Protein AF-A0A2P2GIZ9-F1 (afdb_monomer_lite)

Secondary structure (DSSP, 8-state):
-------PPP-SPPPPPPPPPPPSS--HHHHHHHHHHHHHHHHHHHHHHTT--SGGG--HHHHHHHHHHTT-----HHHHHHHHHHH----

Foldseek 3Di:
DDDDPPPDPPPDPDDDDDDDDDDPDDDPVVVVVVVLLVLLVVLLVQCVVVVNLALVSLDLVNSQVSCVVVVHDRHDPVSSVSNSVVSDDDD

Sequence (91 aa):
MALAVIRTPSLEPWKPLQKQPLPAGHPREWYVTHNRRLKAMRLAIALLDAGVYIPSRATNAKIRTTAVQLGIHPPSDTTCHMVRALIRYGR

Structure (mmCIF, N/CA/C/O backbone):
data_AF-A0A2P2GIZ9-F1
#
_entry.id   AF-A0A2P2GIZ9-F1
#
loop_
_atom_site.group_PDB
_atom_site.id
_atom_site.type_symbol
_atom_site.label_atom_id
_atom_site.label_alt_id
_atom_site.label_comp_id
_atom_site.label_asym_id
_atom_site.label_entity_id
_atom_site.label_seq_id
_atom_site.pdbx_PDB_ins_code
_atom_site.Cartn_x
_atom_site.Cartn_y
_atom_site.Cartn_z
_atom_site.occupancy
_atom_site.B_iso_or_equiv
_atom_site.auth_seq_id
_atom_site.auth_comp_id
_atom_site.auth_asym_id
_atom_site.auth_atom_id
_atom_site.pdbx_PDB_model_num
ATOM 1 N N . MET A 1 1 ? 11.227 -7.530 43.737 1.00 47.97 1 MET A N 1
ATOM 2 C CA . MET A 1 1 ? 10.194 -6.872 42.909 1.00 47.97 1 MET A CA 1
ATOM 3 C C . MET A 1 1 ? 10.815 -6.537 41.564 1.00 47.97 1 MET A C 1
ATOM 5 O O . MET A 1 1 ? 11.820 -5.843 41.549 1.00 47.97 1 MET A O 1
ATOM 9 N N . ALA A 1 2 ? 10.305 -7.097 40.466 1.00 49.19 2 ALA A N 1
ATOM 10 C CA . ALA A 1 2 ? 10.828 -6.837 39.125 1.00 49.19 2 ALA A CA 1
ATOM 11 C C . ALA A 1 2 ? 10.110 -5.616 38.534 1.00 49.19 2 ALA A C 1
ATOM 13 O O . ALA A 1 2 ? 8.894 -5.643 38.357 1.00 49.19 2 ALA A O 1
ATOM 14 N N . LEU A 1 3 ? 10.850 -4.540 38.269 1.00 54.53 3 LEU A N 1
ATOM 15 C CA . LEU A 1 3 ? 10.322 -3.368 37.577 1.00 54.53 3 LEU A CA 1
ATOM 16 C C . LEU A 1 3 ? 10.270 -3.683 36.081 1.00 54.53 3 LEU A C 1
ATOM 18 O O . LEU A 1 3 ? 11.306 -3.841 35.436 1.00 54.53 3 LEU A O 1
ATOM 22 N N . ALA A 1 4 ? 9.062 -3.797 35.535 1.00 62.00 4 ALA A N 1
ATOM 23 C CA . ALA A 1 4 ? 8.866 -3.841 34.096 1.00 62.00 4 ALA A CA 1
ATOM 24 C C . ALA A 1 4 ? 9.300 -2.489 33.515 1.00 62.00 4 ALA A C 1
ATOM 26 O O . ALA A 1 4 ? 8.634 -1.473 33.710 1.00 62.00 4 ALA A O 1
ATOM 27 N N . VAL A 1 5 ? 10.441 -2.465 32.826 1.00 63.59 5 VAL A N 1
ATOM 28 C CA . VAL A 1 5 ? 10.874 -1.292 32.067 1.00 63.59 5 VAL A CA 1
ATOM 29 C C . VAL A 1 5 ? 9.914 -1.143 30.892 1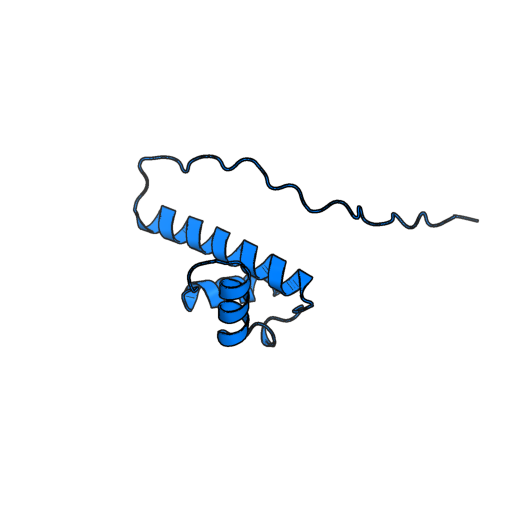.00 63.59 5 VAL A C 1
ATOM 31 O O . VAL A 1 5 ? 10.007 -1.864 29.898 1.00 63.59 5 VAL A O 1
ATOM 34 N N . ILE A 1 6 ? 8.964 -0.218 31.017 1.00 68.06 6 ILE A N 1
ATOM 35 C CA . ILE A 1 6 ? 8.155 0.233 29.890 1.00 68.06 6 ILE A CA 1
ATOM 36 C C . ILE A 1 6 ? 9.125 0.944 28.954 1.00 68.06 6 ILE A C 1
ATOM 38 O O . ILE A 1 6 ? 9.550 2.069 29.208 1.00 68.06 6 ILE A O 1
ATOM 42 N N . ARG A 1 7 ? 9.534 0.255 27.889 1.00 66.69 7 ARG A N 1
ATOM 43 C CA . ARG A 1 7 ? 10.321 0.859 26.822 1.00 66.69 7 ARG A CA 1
ATOM 44 C C . ARG A 1 7 ? 9.396 1.844 26.118 1.00 66.69 7 ARG A C 1
ATOM 46 O O . ARG A 1 7 ? 8.545 1.432 25.333 1.00 66.69 7 ARG A O 1
ATOM 53 N N . THR A 1 8 ? 9.510 3.126 26.449 1.00 67.62 8 THR A N 1
ATOM 54 C CA . THR A 1 8 ? 8.821 4.183 25.713 1.00 67.62 8 THR A CA 1
ATOM 55 C C . THR A 1 8 ? 9.205 4.036 24.241 1.00 67.62 8 THR A C 1
ATOM 57 O O . THR A 1 8 ? 10.401 3.975 23.933 1.00 67.62 8 THR A O 1
ATOM 60 N N . PRO A 1 9 ? 8.231 3.886 23.326 1.00 70.38 9 PRO A N 1
ATOM 61 C CA . PRO A 1 9 ? 8.547 3.818 21.912 1.00 70.38 9 PRO A CA 1
ATOM 62 C C . PRO A 1 9 ? 9.263 5.109 21.520 1.00 70.38 9 PRO A C 1
ATOM 64 O O . PRO A 1 9 ? 8.915 6.193 21.989 1.00 70.38 9 PRO A O 1
ATOM 67 N N . SER A 1 10 ? 10.292 4.971 20.686 1.00 69.12 10 SER A N 1
ATOM 68 C CA . SER A 1 10 ? 10.980 6.114 20.096 1.00 69.12 10 SER A CA 1
ATOM 69 C C . SER A 1 10 ? 9.942 7.012 19.426 1.00 69.12 10 SER A C 1
ATOM 71 O O . SER A 1 10 ? 9.245 6.559 18.522 1.00 69.12 10 SER A O 1
ATOM 73 N N . LEU A 1 11 ? 9.832 8.262 19.879 1.00 70.75 11 LEU A N 1
ATOM 74 C CA . LEU A 1 11 ? 8.964 9.267 19.255 1.00 70.75 11 LEU A CA 1
ATOM 75 C C . LEU A 1 11 ? 9.560 9.799 17.944 1.00 70.75 11 LEU A C 1
ATOM 77 O O . LEU A 1 11 ? 8.878 10.500 17.201 1.00 70.75 11 LEU A O 1
ATOM 81 N N . GLU A 1 12 ? 10.824 9.463 17.663 1.00 74.44 12 GLU A N 1
ATOM 82 C CA . GLU A 1 12 ? 11.484 9.827 16.414 1.00 74.44 12 GLU A CA 1
ATOM 83 C C . GLU A 1 12 ? 10.736 9.229 15.215 1.00 74.44 12 GLU A C 1
ATOM 85 O O . GLU A 1 12 ? 10.510 8.011 15.179 1.00 74.44 12 GLU A O 1
ATOM 90 N N . PRO A 1 13 ? 10.382 10.052 14.211 1.00 71.94 13 PRO A N 1
ATOM 91 C CA . PRO A 1 13 ? 9.797 9.570 12.973 1.00 71.94 13 PRO A CA 1
ATOM 92 C C . PRO A 1 13 ? 10.667 8.491 12.326 1.00 71.94 13 PRO A C 1
ATOM 94 O O . PRO A 1 13 ? 11.898 8.572 12.313 1.00 71.94 13 PRO A O 1
ATOM 97 N N . TRP A 1 14 ? 10.026 7.487 11.728 1.00 75.06 14 TRP A N 1
ATOM 98 C CA . TRP A 1 14 ? 10.734 6.448 10.987 1.00 75.06 14 TRP A CA 1
ATOM 99 C C . TRP A 1 14 ? 11.605 7.058 9.879 1.00 75.06 14 TRP A C 1
ATOM 101 O O . TRP A 1 14 ? 11.102 7.681 8.939 1.00 75.06 14 TRP A O 1
ATOM 111 N N . LYS A 1 15 ? 12.923 6.842 9.958 1.00 82.50 15 LYS A N 1
ATOM 112 C CA . LYS A 1 15 ? 13.868 7.319 8.946 1.00 82.50 15 LYS A CA 1
ATOM 113 C C . LYS A 1 15 ? 13.830 6.403 7.714 1.00 82.50 15 LYS A C 1
ATOM 115 O O . LYS A 1 15 ? 14.147 5.217 7.832 1.00 82.50 15 LYS A O 1
AT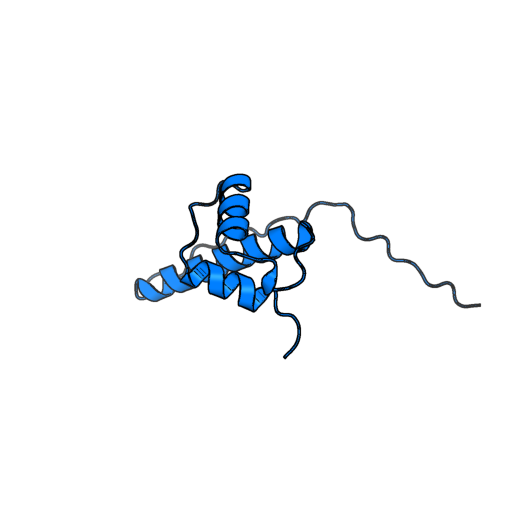OM 120 N N . PRO A 1 16 ? 13.496 6.913 6.514 1.00 80.69 16 PRO A N 1
ATOM 121 C CA . PRO A 1 16 ? 13.476 6.090 5.313 1.00 80.69 16 PRO A CA 1
ATOM 122 C C . PRO A 1 16 ? 14.891 5.648 4.914 1.00 80.69 16 PRO A C 1
ATOM 124 O O . PRO A 1 16 ? 15.852 6.415 4.997 1.00 80.69 16 PRO A O 1
ATOM 127 N N . LEU A 1 17 ? 15.006 4.405 4.437 1.00 85.81 17 LEU A N 1
ATOM 128 C CA . LEU A 1 17 ? 16.231 3.902 3.819 1.00 85.81 17 LEU A CA 1
ATOM 129 C C . LEU A 1 17 ? 16.517 4.637 2.505 1.00 85.81 17 LEU A C 1
ATOM 131 O O . LEU A 1 17 ? 15.597 5.031 1.782 1.00 85.81 17 LEU A O 1
ATOM 135 N N . GLN A 1 18 ? 17.802 4.751 2.167 1.00 89.12 18 GLN A N 1
ATOM 136 C CA . GLN A 1 18 ? 18.223 5.230 0.853 1.00 89.12 18 GLN A CA 1
ATOM 137 C C . GLN A 1 18 ? 17.722 4.268 -0.228 1.00 89.12 18 GLN A C 1
ATOM 139 O O . GLN A 1 18 ? 17.943 3.057 -0.161 1.00 89.12 18 GLN A O 1
ATOM 144 N N . LYS A 1 19 ? 17.007 4.804 -1.221 1.00 87.81 19 LYS A N 1
ATOM 145 C CA . LYS A 1 19 ? 16.408 3.996 -2.284 1.00 87.81 19 LYS A CA 1
ATOM 146 C C . LYS A 1 19 ? 17.495 3.543 -3.256 1.00 87.81 19 LYS A C 1
ATOM 148 O O . LYS A 1 19 ? 18.072 4.365 -3.960 1.00 87.81 19 LYS A O 1
ATOM 153 N N . GLN A 1 20 ? 17.713 2.235 -3.344 1.00 91.75 20 GLN A N 1
ATOM 154 C CA . GLN A 1 20 ? 18.566 1.658 -4.379 1.00 91.75 20 GLN A CA 1
ATOM 155 C C . GLN A 1 20 ? 17.825 1.567 -5.725 1.00 91.75 20 GLN A C 1
ATOM 157 O O . GLN A 1 20 ? 16.603 1.355 -5.744 1.00 91.75 20 GLN A O 1
ATOM 162 N N . PRO A 1 21 ? 18.535 1.741 -6.856 1.00 92.19 21 PRO A N 1
ATOM 163 C CA . PRO A 1 21 ? 17.958 1.511 -8.173 1.00 92.19 21 PRO A CA 1
ATOM 164 C C . PRO A 1 21 ? 17.580 0.034 -8.341 1.00 92.19 21 PRO A C 1
ATOM 166 O O . PRO A 1 21 ? 18.217 -0.857 -7.783 1.00 92.19 21 PRO A O 1
ATOM 169 N N . LEU A 1 22 ? 16.522 -0.225 -9.114 1.00 93.75 22 LEU A N 1
ATOM 170 C CA . LEU A 1 22 ? 16.138 -1.595 -9.453 1.00 93.75 22 LEU A CA 1
ATOM 171 C C . LEU A 1 22 ? 17.138 -2.180 -10.465 1.00 93.75 22 LEU A C 1
ATOM 173 O O . LEU A 1 22 ? 17.613 -1.432 -11.323 1.00 93.75 22 LEU A O 1
ATOM 177 N N . PRO A 1 23 ? 17.441 -3.491 -10.397 1.00 95.75 23 PRO A N 1
ATOM 178 C CA . PRO A 1 23 ? 18.363 -4.133 -11.332 1.00 95.75 23 PRO A CA 1
ATOM 179 C C . PRO A 1 23 ? 17.846 -4.024 -12.767 1.00 95.75 23 PRO A C 1
ATOM 181 O O . PRO A 1 23 ? 16.639 -4.102 -12.989 1.00 95.75 23 PRO A O 1
ATOM 184 N N . ALA A 1 24 ? 18.739 -3.848 -13.740 1.00 95.44 24 ALA A N 1
ATOM 185 C CA . ALA A 1 24 ? 18.394 -3.841 -15.163 1.00 95.44 24 ALA A CA 1
ATOM 186 C C . ALA A 1 24 ? 18.203 -5.271 -15.714 1.00 95.44 24 ALA A C 1
ATOM 188 O O . ALA A 1 24 ? 18.646 -6.238 -15.101 1.00 95.44 24 ALA A O 1
ATOM 189 N N . GLY A 1 25 ? 17.562 -5.401 -16.882 1.00 96.50 25 GLY A N 1
ATOM 190 C CA . GLY A 1 25 ? 17.475 -6.669 -17.625 1.00 96.50 25 GLY A CA 1
ATOM 191 C C . GLY A 1 25 ? 16.283 -7.572 -17.289 1.00 96.50 25 GLY A C 1
ATOM 192 O O . GLY A 1 25 ? 16.190 -8.670 -17.831 1.00 96.50 25 GLY A O 1
ATOM 193 N N . HIS A 1 26 ? 15.351 -7.132 -16.440 1.00 96.81 26 HIS A N 1
ATOM 194 C CA . HIS A 1 26 ? 14.132 -7.896 -16.164 1.00 96.81 26 HIS A CA 1
ATOM 195 C C . HIS A 1 26 ? 12.979 -7.542 -17.122 1.00 96.81 26 HIS A C 1
ATOM 197 O O . HIS A 1 26 ? 12.941 -6.442 -17.679 1.00 96.81 26 HIS A O 1
ATOM 203 N N . PRO A 1 27 ? 11.983 -8.431 -17.279 1.00 97.88 27 PRO A N 1
ATOM 204 C CA . PRO A 1 27 ? 10.737 -8.103 -17.964 1.00 97.88 27 PRO A CA 1
ATOM 205 C C . PRO A 1 27 ? 9.980 -6.949 -17.293 1.00 97.88 27 PRO A C 1
ATOM 207 O O . PRO A 1 27 ? 10.049 -6.746 -16.075 1.00 97.88 27 PRO A O 1
ATOM 210 N N . ARG A 1 28 ? 9.181 -6.213 -18.075 1.00 96.62 28 ARG A N 1
ATOM 211 C CA . ARG A 1 28 ? 8.381 -5.078 -17.580 1.00 96.62 28 ARG A CA 1
ATOM 212 C C . ARG A 1 28 ? 7.479 -5.475 -16.408 1.00 96.62 28 ARG A C 1
ATOM 214 O O . ARG A 1 28 ? 7.361 -4.703 -15.451 1.00 96.62 28 ARG A O 1
ATOM 221 N N . GLU A 1 29 ? 6.844 -6.649 -16.452 1.00 96.88 29 GLU A N 1
ATOM 222 C CA . GLU A 1 29 ? 5.923 -7.082 -15.396 1.00 96.88 29 GLU A CA 1
ATOM 223 C C . GLU A 1 29 ? 6.601 -7.253 -14.035 1.00 96.88 29 GLU A C 1
ATOM 225 O O . GLU A 1 29 ? 5.960 -7.024 -13.002 1.00 96.88 29 GLU A O 1
ATOM 230 N N . TRP A 1 30 ? 7.898 -7.573 -14.015 1.00 97.81 30 TRP A N 1
ATOM 231 C CA . TRP A 1 30 ? 8.669 -7.698 -12.783 1.00 97.81 30 TRP A CA 1
ATOM 232 C C . TRP A 1 30 ? 8.740 -6.349 -12.060 1.00 97.81 30 TRP A C 1
ATOM 234 O O . TRP A 1 30 ? 8.360 -6.242 -10.890 1.00 97.81 30 TRP A O 1
ATOM 244 N N . TYR A 1 31 ? 9.104 -5.284 -12.783 1.00 96.88 31 TYR A N 1
ATOM 245 C CA . TYR A 1 31 ? 9.165 -3.927 -12.233 1.00 96.88 31 TYR A CA 1
ATOM 246 C C . TYR A 1 31 ? 7.790 -3.417 -11.809 1.00 96.88 31 TYR A C 1
ATOM 248 O O . TYR A 1 31 ? 7.658 -2.774 -10.765 1.00 96.88 31 TYR A O 1
ATOM 256 N N . VAL A 1 32 ? 6.750 -3.694 -12.601 1.00 96.31 32 VAL A N 1
ATOM 257 C CA . VAL A 1 32 ? 5.374 -3.302 -12.266 1.00 96.31 32 VAL A CA 1
ATOM 258 C C . VAL A 1 32 ? 4.929 -3.988 -10.977 1.00 96.31 32 VAL A C 1
ATOM 260 O O . VAL A 1 32 ? 4.406 -3.327 -10.079 1.00 96.31 32 VAL A O 1
ATOM 263 N N . THR A 1 33 ? 5.174 -5.291 -10.848 1.00 96.31 33 THR A N 1
ATOM 264 C CA . THR A 1 33 ? 4.821 -6.073 -9.657 1.00 96.31 33 THR A CA 1
ATOM 265 C C . THR A 1 33 ? 5.590 -5.591 -8.433 1.00 96.31 33 THR A C 1
ATOM 267 O O . THR A 1 33 ? 4.985 -5.358 -7.384 1.00 96.31 33 THR A O 1
ATOM 270 N N . HIS A 1 34 ? 6.898 -5.360 -8.567 1.00 96.00 34 HIS A N 1
ATOM 271 C CA . HIS A 1 34 ? 7.732 -4.832 -7.491 1.00 96.00 34 HIS A CA 1
ATOM 272 C C . HIS A 1 34 ? 7.231 -3.460 -7.010 1.00 96.00 34 HIS A C 1
ATOM 274 O O . HIS A 1 34 ? 6.976 -3.260 -5.822 1.00 96.00 34 HIS A O 1
ATOM 280 N N . ASN A 1 35 ? 6.992 -2.524 -7.932 1.00 95.62 35 ASN A N 1
ATOM 281 C CA . 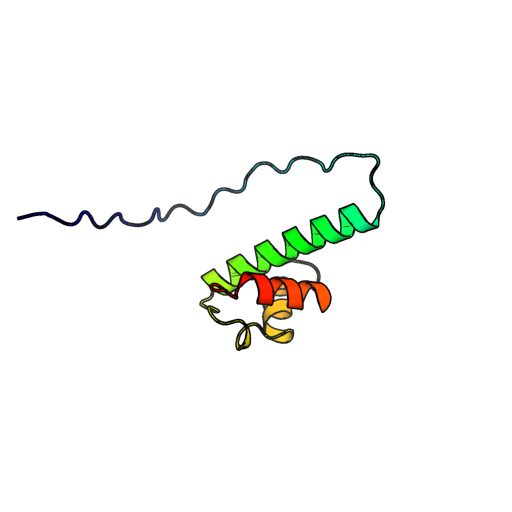ASN A 1 35 ? 6.504 -1.190 -7.585 1.00 95.62 35 ASN A CA 1
ATOM 282 C C . ASN A 1 35 ? 5.078 -1.209 -7.009 1.00 95.62 35 ASN A C 1
ATOM 284 O O . ASN A 1 35 ? 4.776 -0.422 -6.109 1.00 95.62 35 ASN A O 1
ATOM 288 N N . ARG A 1 36 ? 4.205 -2.122 -7.463 1.00 97.69 36 ARG A N 1
ATOM 289 C CA . ARG A 1 36 ? 2.878 -2.344 -6.860 1.00 97.69 36 ARG A CA 1
ATOM 290 C C . ARG A 1 36 ? 2.992 -2.835 -5.418 1.00 97.69 36 ARG A C 1
ATOM 292 O O . ARG A 1 36 ? 2.266 -2.321 -4.572 1.00 97.69 36 ARG A O 1
ATOM 299 N N . ARG A 1 37 ? 3.920 -3.755 -5.124 1.00 96.88 37 ARG A N 1
ATOM 300 C CA . ARG A 1 37 ? 4.194 -4.223 -3.754 1.00 96.88 37 ARG A CA 1
ATOM 301 C C . ARG A 1 37 ? 4.684 -3.083 -2.866 1.00 96.88 37 ARG A C 1
ATOM 303 O O . ARG A 1 37 ? 4.108 -2.867 -1.807 1.00 96.88 37 ARG A O 1
ATOM 310 N N . LEU A 1 38 ? 5.665 -2.298 -3.318 1.00 95.81 38 LEU A N 1
ATOM 311 C CA . LEU A 1 38 ? 6.142 -1.131 -2.564 1.00 95.81 38 LEU A CA 1
ATOM 312 C C . LEU A 1 38 ? 5.027 -0.105 -2.317 1.00 95.81 38 LEU A C 1
ATOM 314 O O . LEU A 1 38 ? 4.920 0.447 -1.225 1.00 95.81 38 LEU A O 1
ATOM 318 N N . LYS A 1 39 ? 4.181 0.159 -3.322 1.00 97.06 39 LYS A N 1
ATOM 319 C CA . LYS A 1 39 ? 3.010 1.034 -3.170 1.00 97.06 39 LYS A CA 1
ATOM 320 C C . LYS A 1 39 ? 2.031 0.473 -2.132 1.00 97.06 39 LYS A C 1
ATOM 322 O O . LYS A 1 39 ? 1.570 1.225 -1.280 1.00 97.06 39 LYS A O 1
ATOM 327 N N . ALA A 1 40 ? 1.744 -0.828 -2.179 1.00 97.88 40 ALA A N 1
ATOM 328 C CA . ALA A 1 40 ? 0.848 -1.482 -1.231 1.00 97.88 40 ALA A CA 1
ATOM 329 C C . ALA A 1 40 ? 1.383 -1.429 0.208 1.00 97.88 40 ALA A C 1
ATOM 331 O O . ALA A 1 40 ? 0.623 -1.105 1.111 1.00 97.88 40 ALA A O 1
ATOM 332 N N . MET A 1 41 ? 2.681 -1.667 0.423 1.00 96.50 41 MET A N 1
ATOM 333 C CA . MET A 1 41 ? 3.296 -1.579 1.754 1.00 96.50 41 MET A CA 1
ATOM 334 C C . MET A 1 41 ? 3.188 -0.175 2.347 1.00 96.50 41 MET A C 1
ATOM 336 O O . MET A 1 41 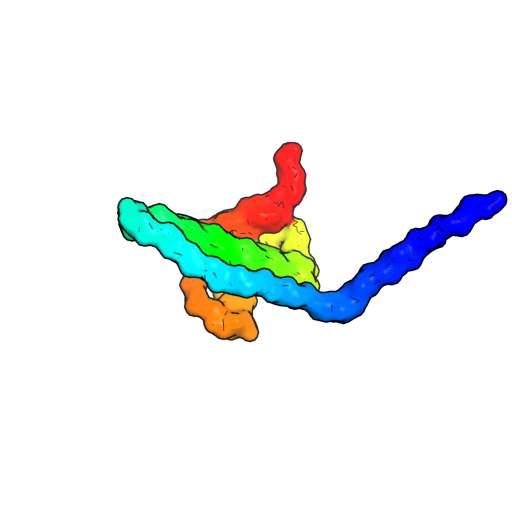? 2.766 -0.035 3.488 1.00 96.50 41 MET A O 1
ATOM 340 N N . ARG A 1 42 ? 3.495 0.869 1.563 1.00 95.62 42 ARG A N 1
ATOM 341 C CA . ARG A 1 42 ? 3.374 2.265 2.023 1.00 95.62 42 ARG A CA 1
ATOM 342 C C . ARG A 1 42 ? 1.952 2.599 2.469 1.00 95.62 42 ARG A C 1
ATOM 344 O O . ARG A 1 42 ? 1.765 3.202 3.516 1.00 95.62 42 ARG A O 1
ATOM 351 N N . LEU A 1 43 ? 0.958 2.180 1.685 1.00 97.56 43 LEU A N 1
ATOM 352 C CA . LEU A 1 43 ? -0.448 2.397 2.024 1.00 97.56 43 LEU A CA 1
ATOM 353 C C . LEU A 1 43 ? -0.889 1.557 3.225 1.00 97.56 43 LEU A C 1
ATOM 355 O O . LEU A 1 43 ? -1.659 2.047 4.040 1.00 97.56 43 LEU A O 1
ATOM 359 N N . ALA A 1 44 ? -0.412 0.317 3.350 1.00 96.94 44 ALA A N 1
ATOM 360 C CA . ALA A 1 44 ? -0.722 -0.537 4.492 1.00 96.94 44 ALA A CA 1
ATOM 361 C C . ALA A 1 44 ? -0.177 0.052 5.800 1.00 96.94 44 ALA A C 1
ATOM 363 O O . ALA A 1 44 ? -0.935 0.150 6.757 1.00 96.94 44 ALA A O 1
ATOM 364 N N . ILE A 1 45 ? 1.081 0.509 5.814 1.00 94.31 45 ILE A N 1
ATOM 365 C CA . ILE A 1 45 ? 1.686 1.189 6.971 1.00 94.31 45 ILE A CA 1
ATOM 366 C C . ILE A 1 45 ? 0.850 2.413 7.352 1.00 94.31 45 ILE A C 1
ATOM 368 O O . ILE A 1 45 ? 0.352 2.482 8.467 1.00 94.31 45 ILE A O 1
ATOM 372 N N . ALA A 1 46 ? 0.578 3.309 6.398 1.00 95.56 46 ALA A N 1
ATOM 373 C CA . ALA A 1 46 ? -0.201 4.517 6.671 1.00 95.56 46 ALA A CA 1
ATOM 374 C C . ALA A 1 46 ? -1.620 4.228 7.190 1.00 95.56 46 ALA A C 1
ATOM 376 O O . ALA A 1 46 ? -2.148 4.960 8.022 1.00 95.56 46 ALA A O 1
ATOM 377 N N . LEU A 1 47 ? -2.261 3.165 6.699 1.00 96.62 47 LEU A N 1
ATOM 378 C CA . LEU A 1 47 ? -3.576 2.745 7.180 1.00 96.62 47 LEU A CA 1
ATOM 379 C C . LEU A 1 47 ? -3.511 2.179 8.600 1.00 96.62 47 LEU A C 1
ATOM 381 O O . LEU A 1 47 ? -4.395 2.482 9.397 1.00 96.62 47 LEU A O 1
ATOM 385 N N . LEU A 1 48 ? -2.484 1.390 8.919 1.00 94.81 48 LEU A N 1
ATOM 386 C CA . LEU A 1 48 ? -2.259 0.866 10.266 1.00 94.81 48 LEU A CA 1
ATOM 387 C C . LEU A 1 48 ? -1.965 2.000 11.257 1.00 94.81 48 LEU A C 1
ATOM 389 O O . LEU A 1 48 ? -2.588 2.037 12.318 1.00 94.81 48 LEU A O 1
ATOM 393 N N . ASP A 1 49 ? -1.123 2.963 10.875 1.00 93.06 49 ASP A N 1
ATOM 394 C CA . ASP A 1 49 ? -0.831 4.168 11.664 1.00 93.06 49 ASP A CA 1
ATOM 395 C C . ASP A 1 49 ? -2.096 5.017 11.888 1.00 93.06 49 ASP A C 1
ATOM 397 O O . ASP A 1 49 ? -2.290 5.599 12.952 1.00 93.06 49 ASP A O 1
ATOM 401 N N . ALA A 1 50 ? -3.011 5.030 10.912 1.00 94.00 50 ALA A N 1
ATOM 402 C CA . ALA A 1 50 ? -4.315 5.690 11.001 1.00 94.00 50 ALA A CA 1
ATOM 403 C C . ALA A 1 50 ? -5.408 4.858 11.712 1.00 94.00 50 ALA A C 1
ATOM 405 O O . ALA A 1 50 ? -6.580 5.245 11.696 1.00 94.00 50 ALA A O 1
ATOM 406 N N . GLY A 1 51 ? -5.069 3.706 12.301 1.00 94.88 51 GLY A N 1
ATOM 407 C CA . GLY A 1 51 ? -5.995 2.894 13.099 1.00 94.88 51 GLY A CA 1
ATOM 408 C C . GLY A 1 51 ? -6.843 1.876 12.322 1.00 94.88 51 GLY A C 1
ATOM 409 O O . GLY A 1 51 ? -7.848 1.367 12.828 1.00 94.88 51 GLY A O 1
ATOM 410 N N . VAL A 1 52 ? -6.489 1.564 11.073 1.00 95.94 52 VAL A N 1
ATOM 411 C CA . VAL A 1 52 ? -7.202 0.589 10.230 1.00 95.94 52 VAL A CA 1
ATOM 412 C C . VAL A 1 52 ? -6.577 -0.800 10.387 1.00 95.94 52 VAL A C 1
ATOM 414 O O . VAL A 1 52 ? -5.809 -1.258 9.546 1.00 95.94 52 VAL A O 1
ATOM 417 N N . TYR A 1 53 ? -6.940 -1.492 11.467 1.00 91.94 53 TYR A N 1
ATOM 418 C CA . TYR A 1 53 ? -6.330 -2.779 11.844 1.00 91.94 53 TYR A CA 1
ATOM 419 C C . TYR A 1 53 ? -6.951 -4.022 11.194 1.00 91.94 53 TYR A C 1
ATOM 421 O O . TYR A 1 53 ? -6.374 -5.101 11.270 1.00 91.94 53 TYR A O 1
ATOM 429 N N . ILE A 1 54 ? -8.128 -3.902 10.569 1.00 94.44 54 ILE A N 1
ATOM 430 C CA . ILE A 1 54 ? -8.822 -5.042 9.949 1.00 94.44 54 ILE A CA 1
ATOM 431 C C . ILE A 1 54 ? -9.031 -4.829 8.444 1.00 94.44 54 ILE A C 1
ATOM 433 O O . ILE A 1 54 ? -9.416 -3.729 8.030 1.00 94.44 54 ILE A O 1
ATOM 437 N N . PRO A 1 55 ? -8.860 -5.871 7.603 1.00 95.38 55 PRO A N 1
ATOM 438 C CA . PRO A 1 55 ? -8.965 -5.735 6.147 1.00 95.38 55 PRO A CA 1
ATOM 439 C C . PRO A 1 55 ? -10.317 -5.210 5.648 1.00 95.38 55 PRO A C 1
ATOM 441 O O . PRO A 1 55 ? -10.366 -4.526 4.626 1.00 95.38 55 PRO A O 1
ATOM 444 N N . SER A 1 56 ? -11.410 -5.502 6.360 1.00 95.00 56 SER A N 1
ATOM 445 C CA . SER A 1 56 ? -12.762 -5.039 6.014 1.00 95.00 56 SER A CA 1
ATOM 446 C C . SER A 1 56 ? -12.924 -3.520 6.123 1.00 95.00 56 SER A C 1
ATOM 448 O O . SER A 1 56 ? -13.708 -2.938 5.378 1.00 95.00 56 SER A O 1
ATOM 450 N N . ARG A 1 57 ? -12.142 -2.853 6.986 1.00 96.19 57 ARG A N 1
ATOM 451 C CA . ARG A 1 57 ? -12.124 -1.384 7.109 1.00 96.19 57 ARG A CA 1
ATOM 452 C C . ARG A 1 57 ? -11.240 -0.702 6.057 1.00 96.19 57 ARG A C 1
ATOM 454 O O . ARG A 1 57 ? -11.379 0.497 5.828 1.00 96.19 57 ARG A O 1
ATOM 461 N N . ALA A 1 58 ? -10.380 -1.448 5.362 1.00 97.06 58 ALA A N 1
ATOM 462 C CA . ALA A 1 58 ? -9.552 -0.947 4.266 1.00 97.06 58 ALA A CA 1
ATOM 463 C C . ALA A 1 58 ? -10.297 -1.032 2.915 1.00 97.06 58 ALA A C 1
ATOM 465 O O . ALA A 1 58 ? -9.922 -1.781 2.007 1.00 97.06 58 ALA A O 1
ATOM 466 N N . THR A 1 59 ? -11.395 -0.288 2.759 1.00 97.75 59 THR A N 1
ATOM 467 C CA . THR A 1 59 ? -12.172 -0.247 1.502 1.00 97.75 59 TH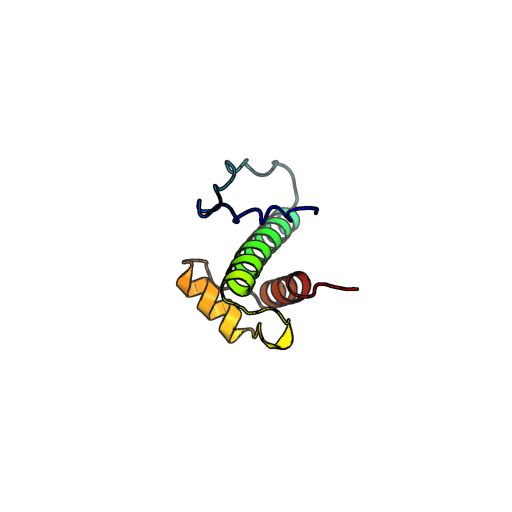R A CA 1
ATOM 468 C C . THR A 1 59 ? -11.378 0.405 0.362 1.00 97.75 59 THR A C 1
ATOM 470 O O . THR A 1 59 ? -10.420 1.138 0.603 1.00 97.75 59 THR A O 1
ATOM 473 N N . ASN A 1 60 ? -11.750 0.154 -0.903 1.00 98.06 60 ASN A N 1
ATOM 474 C CA . ASN A 1 60 ? -11.059 0.764 -2.053 1.00 98.06 60 ASN A CA 1
ATOM 475 C C . ASN A 1 60 ? -11.096 2.296 -1.966 1.00 98.06 60 ASN A C 1
ATOM 477 O O . ASN A 1 60 ? -10.085 2.940 -2.230 1.00 98.06 60 ASN A O 1
ATOM 481 N N . ALA A 1 61 ? -12.234 2.864 -1.552 1.00 98.00 61 ALA A N 1
ATOM 482 C CA . ALA A 1 61 ? -12.383 4.297 -1.333 1.00 98.00 61 ALA A CA 1
ATOM 483 C C . ALA A 1 61 ? -11.390 4.802 -0.278 1.00 98.00 61 ALA A C 1
ATOM 485 O O . ALA A 1 61 ? -10.604 5.694 -0.575 1.00 98.00 61 ALA A O 1
ATOM 486 N N . LYS A 1 62 ? -11.335 4.164 0.902 1.00 98.00 62 LYS A N 1
ATOM 487 C CA . LYS A 1 62 ? -10.408 4.545 1.979 1.00 98.00 62 LYS A CA 1
ATOM 488 C C . LYS A 1 62 ? -8.948 4.483 1.524 1.00 98.00 62 LYS A C 1
ATOM 490 O O . LYS A 1 62 ? -8.219 5.447 1.711 1.00 98.00 62 LYS A O 1
ATOM 495 N N . ILE A 1 63 ? -8.546 3.392 0.865 1.00 98.31 63 ILE A N 1
ATOM 496 C CA . ILE A 1 63 ? -7.182 3.214 0.342 1.00 98.31 63 ILE A CA 1
ATOM 497 C C . ILE A 1 63 ? -6.836 4.312 -0.678 1.00 98.31 63 ILE A C 1
ATOM 499 O O . ILE A 1 63 ? -5.745 4.879 -0.630 1.00 98.31 63 ILE A O 1
ATOM 503 N N . ARG A 1 64 ? -7.751 4.627 -1.604 1.00 98.44 64 ARG A N 1
ATOM 504 C CA . ARG A 1 64 ? -7.545 5.672 -2.620 1.00 98.44 64 ARG A CA 1
ATOM 505 C C . ARG A 1 64 ? -7.488 7.069 -1.991 1.00 98.44 64 ARG A C 1
ATOM 507 O O . ARG A 1 64 ? -6.613 7.840 -2.363 1.00 98.44 64 ARG A O 1
ATOM 514 N N . THR A 1 65 ? -8.334 7.374 -1.006 1.00 98.25 65 THR A N 1
ATOM 515 C CA . THR A 1 65 ? -8.274 8.637 -0.248 1.00 98.25 65 THR A CA 1
ATOM 516 C C . THR A 1 65 ? -6.951 8.780 0.502 1.00 98.25 65 THR A C 1
ATOM 518 O O . THR A 1 65 ? -6.316 9.825 0.408 1.00 98.25 65 THR A O 1
ATOM 521 N N . THR A 1 66 ? -6.479 7.728 1.178 1.00 98.00 66 THR A N 1
ATOM 522 C CA . THR A 1 66 ? -5.162 7.735 1.834 1.00 98.00 66 THR A CA 1
ATOM 523 C C . THR A 1 66 ? -4.031 7.931 0.823 1.00 98.00 66 THR A C 1
ATOM 525 O O . THR A 1 66 ? -3.089 8.667 1.094 1.00 98.00 66 THR A O 1
ATOM 528 N N . ALA A 1 67 ? -4.128 7.346 -0.376 1.00 98.06 67 ALA A N 1
ATOM 529 C CA . ALA A 1 67 ? -3.148 7.589 -1.434 1.00 98.06 67 ALA A CA 1
ATOM 530 C C . ALA A 1 67 ? -3.093 9.069 -1.845 1.00 98.06 67 ALA A C 1
ATOM 532 O O . ALA A 1 67 ? -1.998 9.611 -1.969 1.00 98.06 67 ALA A O 1
ATOM 533 N N . VAL A 1 68 ? -4.246 9.734 -1.977 1.00 97.94 68 VAL A N 1
ATOM 534 C CA . VAL A 1 68 ? -4.320 11.178 -2.261 1.00 97.94 68 VAL A CA 1
ATOM 535 C C . VAL A 1 68 ? -3.673 11.998 -1.141 1.00 97.94 68 VAL A C 1
ATOM 537 O O . VAL A 1 68 ? -2.856 12.865 -1.433 1.00 97.94 68 VAL A O 1
ATOM 540 N N . GLN A 1 69 ? -3.966 11.686 0.126 1.00 96.75 69 GLN A N 1
ATOM 541 C CA . GLN A 1 69 ? -3.376 12.374 1.287 1.00 96.75 69 GLN A CA 1
ATOM 542 C C . GLN A 1 69 ? -1.844 12.275 1.325 1.00 96.75 69 GLN A C 1
ATOM 544 O O . GLN A 1 69 ? -1.177 13.200 1.773 1.00 96.75 69 GLN A O 1
ATOM 549 N N . LEU A 1 70 ? -1.285 11.170 0.828 1.00 94.31 70 LEU A N 1
ATOM 550 C CA . LEU A 1 70 ? 0.158 10.926 0.769 1.00 94.31 70 LEU A CA 1
ATOM 551 C C . LEU A 1 70 ? 0.808 11.382 -0.549 1.00 94.31 70 LEU A C 1
ATOM 553 O O . LEU A 1 70 ? 1.989 11.113 -0.766 1.00 94.31 70 LEU A O 1
ATOM 557 N N . GLY A 1 71 ? 0.054 11.994 -1.470 1.00 96.38 71 GLY A N 1
ATOM 558 C CA . GLY A 1 71 ? 0.559 12.373 -2.796 1.00 96.38 71 GLY A CA 1
ATOM 559 C C . GLY A 1 71 ? 0.935 11.180 -3.690 1.00 96.38 71 GLY A C 1
ATOM 560 O O . GLY A 1 71 ? 1.729 11.308 -4.620 1.00 96.38 71 GLY A O 1
ATOM 561 N N . ILE A 1 72 ? 0.390 9.991 -3.420 1.00 95.50 72 ILE A N 1
ATOM 562 C CA . ILE A 1 72 ? 0.633 8.768 -4.189 1.00 95.50 72 ILE A CA 1
ATOM 563 C C . ILE A 1 72 ? -0.415 8.654 -5.302 1.00 95.50 72 ILE A C 1
ATOM 565 O O . ILE A 1 72 ? -1.617 8.669 -5.045 1.00 95.50 72 ILE A O 1
ATOM 569 N N . HIS A 1 73 ? 0.032 8.431 -6.544 1.00 96.25 73 HIS A N 1
ATOM 570 C CA . HIS A 1 73 ? -0.876 8.183 -7.671 1.00 96.25 73 HIS A CA 1
ATOM 571 C C . HIS A 1 73 ? -1.859 7.028 -7.375 1.00 96.25 73 HIS A C 1
ATOM 573 O O . HIS A 1 73 ? -1.394 5.978 -6.889 1.00 96.25 73 HIS A O 1
ATOM 579 N N . PRO A 1 74 ? -3.157 7.163 -7.734 1.00 96.06 74 PRO A N 1
ATOM 580 C CA . PRO A 1 74 ? -4.208 6.221 -7.372 1.00 96.06 74 PRO A CA 1
ATOM 581 C C . PRO A 1 74 ? -3.822 4.739 -7.536 1.00 96.06 74 PRO A C 1
ATOM 583 O O . PRO A 1 74 ? -3.252 4.336 -8.559 1.00 96.06 74 PRO A O 1
ATOM 586 N N . PRO A 1 75 ? -4.074 3.899 -6.516 1.00 97.44 75 PRO A N 1
ATOM 587 C CA . PRO A 1 75 ? -3.826 2.469 -6.600 1.00 97.44 75 PRO A CA 1
ATOM 588 C C . PRO A 1 75 ? -4.878 1.769 -7.470 1.00 97.44 75 PRO A C 1
ATOM 590 O O . PRO A 1 75 ? -6.069 2.071 -7.406 1.00 97.44 75 PRO A O 1
ATOM 593 N N . SER A 1 76 ? -4.417 0.782 -8.241 1.00 97.1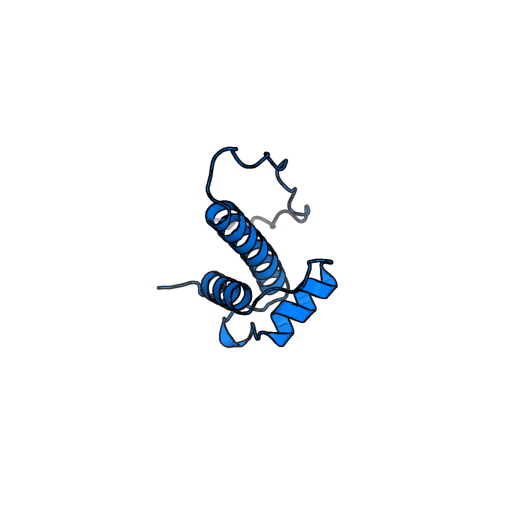9 76 SER A N 1
ATOM 594 C CA . SER A 1 76 ? -5.287 -0.169 -8.944 1.00 97.19 76 SER A CA 1
ATOM 595 C C . SER A 1 76 ? -6.022 -1.086 -7.963 1.00 97.19 76 SER A C 1
ATOM 597 O O . SER A 1 76 ? -5.572 -1.262 -6.828 1.00 97.19 76 SER A O 1
ATOM 599 N N . ASP A 1 77 ? -7.081 -1.758 -8.412 1.00 97.81 77 ASP A N 1
ATOM 600 C CA . ASP A 1 77 ? -7.811 -2.714 -7.568 1.00 97.81 77 ASP A CA 1
ATOM 601 C C . ASP A 1 77 ? -6.937 -3.888 -7.117 1.00 97.81 77 ASP A C 1
ATOM 603 O O . ASP A 1 77 ? -7.004 -4.300 -5.959 1.00 97.81 77 ASP A O 1
ATOM 607 N N . THR A 1 78 ? -6.015 -4.345 -7.972 1.00 97.50 78 THR A N 1
ATOM 608 C CA . THR A 1 78 ? -4.991 -5.327 -7.588 1.00 97.50 78 THR A CA 1
ATOM 609 C C . THR A 1 78 ? -4.126 -4.812 -6.435 1.00 97.50 78 THR A C 1
ATOM 611 O O . THR A 1 78 ? -3.835 -5.547 -5.495 1.00 97.50 78 THR A O 1
ATOM 614 N N . THR A 1 79 ? -3.727 -3.538 -6.466 1.00 98.06 79 THR A N 1
ATOM 615 C CA . THR A 1 79 ? -2.949 -2.925 -5.378 1.00 98.06 79 THR A CA 1
ATOM 616 C C . THR A 1 79 ? -3.780 -2.806 -4.102 1.00 98.06 79 THR A C 1
ATOM 618 O O . THR A 1 79 ? -3.275 -3.113 -3.028 1.00 98.06 79 THR A O 1
ATOM 621 N N . CYS A 1 80 ? -5.057 -2.428 -4.199 1.00 98.06 80 CYS A N 1
ATOM 622 C CA . CYS A 1 80 ? -5.958 -2.401 -3.047 1.00 98.06 80 CYS A CA 1
ATOM 623 C C . CYS A 1 80 ? -6.119 -3.791 -2.413 1.00 98.06 80 CYS A C 1
ATOM 625 O O . CYS A 1 80 ? -6.142 -3.915 -1.188 1.00 98.06 80 CYS A O 1
ATOM 627 N N . HIS A 1 81 ? -6.176 -4.848 -3.227 1.00 97.31 81 HIS A N 1
ATOM 628 C CA . HIS A 1 81 ? -6.192 -6.214 -2.718 1.00 97.31 81 HIS A CA 1
ATOM 629 C C . HIS A 1 81 ? -4.898 -6.560 -1.963 1.00 97.31 81 HIS A C 1
ATOM 631 O O . HIS A 1 81 ? -4.978 -7.100 -0.858 1.00 97.31 81 HIS A O 1
ATOM 637 N N . MET A 1 82 ? -3.729 -6.186 -2.499 1.00 97.56 82 MET A N 1
ATOM 638 C CA . MET A 1 82 ? -2.439 -6.368 -1.818 1.00 97.56 82 MET A CA 1
ATOM 639 C C . MET A 1 82 ? -2.397 -5.651 -0.463 1.00 97.56 82 MET A C 1
ATOM 641 O O . MET A 1 82 ? -1.934 -6.229 0.512 1.00 97.56 82 MET A O 1
ATOM 645 N N . VAL A 1 83 ? -2.923 -4.424 -0.377 1.00 97.75 83 VAL A N 1
ATOM 646 C CA . VAL A 1 83 ? -3.012 -3.676 0.891 1.00 97.75 83 VAL A CA 1
ATOM 647 C C . VAL A 1 83 ? -3.810 -4.462 1.934 1.00 97.75 83 VAL A C 1
ATOM 649 O O . VAL A 1 83 ? -3.340 -4.657 3.051 1.00 97.75 83 VAL A O 1
ATOM 652 N N . ARG A 1 84 ? -4.989 -4.981 1.569 1.00 97.06 84 ARG A N 1
ATOM 653 C CA . ARG A 1 84 ? -5.808 -5.800 2.482 1.00 97.06 84 ARG A CA 1
ATOM 654 C C . ARG A 1 84 ? -5.119 -7.090 2.906 1.00 97.06 84 ARG A C 1
ATOM 656 O O . ARG A 1 84 ? -5.307 -7.524 4.038 1.00 97.06 84 ARG A O 1
ATOM 663 N N . ALA A 1 85 ? -4.363 -7.707 2.000 1.00 96.00 85 ALA A N 1
ATOM 664 C CA . ALA A 1 85 ? -3.590 -8.902 2.307 1.00 96.00 85 ALA A CA 1
ATOM 665 C C . ALA A 1 85 ? -2.478 -8.608 3.326 1.00 96.00 85 ALA A C 1
ATOM 667 O O . ALA A 1 85 ? -2.248 -9.430 4.200 1.00 96.00 85 ALA A O 1
ATOM 668 N N . LEU A 1 86 ? -1.847 -7.430 3.255 1.00 95.62 86 LEU A N 1
ATOM 669 C CA . LEU A 1 86 ? -0.826 -6.993 4.214 1.00 95.62 86 LEU A CA 1
ATOM 670 C C . LEU A 1 86 ? -1.407 -6.643 5.592 1.00 95.62 86 LEU A C 1
ATOM 672 O O . LEU A 1 86 ? -0.785 -6.946 6.600 1.00 95.62 86 LEU A O 1
ATOM 676 N N . ILE A 1 87 ? -2.596 -6.028 5.645 1.00 94.94 87 ILE A N 1
ATOM 677 C CA . ILE A 1 87 ? -3.281 -5.700 6.914 1.00 94.94 87 ILE A CA 1
ATOM 678 C C . ILE A 1 87 ? -3.751 -6.966 7.644 1.00 94.94 87 ILE A C 1
ATOM 680 O O . ILE A 1 87 ? -3.889 -6.968 8.864 1.00 94.94 87 ILE A O 1
ATOM 684 N N . ARG A 1 88 ? -4.015 -8.054 6.914 1.00 91.56 88 ARG A N 1
ATOM 685 C CA . ARG A 1 88 ? -4.407 -9.332 7.508 1.00 91.56 88 ARG A CA 1
ATOM 686 C C . ARG A 1 88 ? -3.210 -9.940 8.252 1.00 91.56 88 ARG A C 1
ATOM 688 O O . ARG A 1 88 ? -2.431 -10.686 7.671 1.00 91.56 88 ARG A O 1
ATOM 695 N N . TYR A 1 89 ? -3.083 -9.626 9.537 1.00 72.06 89 TYR A N 1
ATOM 696 C CA . TYR A 1 89 ? -2.178 -10.317 10.448 1.00 72.06 89 TYR A CA 1
ATOM 697 C C . TYR A 1 89 ? -2.854 -11.593 10.961 1.00 72.06 89 TYR A C 1
ATOM 699 O O . TYR A 1 89 ? -3.976 -11.536 11.461 1.00 72.06 89 TYR A O 1
ATOM 707 N N . GLY A 1 90 ? -2.183 -12.734 10.819 1.00 56.78 90 GLY A N 1
ATOM 708 C CA . GLY A 1 90 ? -2.710 -14.039 11.217 1.00 56.78 90 GLY A CA 1
ATOM 709 C C . GLY A 1 90 ? -3.198 -14.853 10.023 1.00 56.78 90 GLY A C 1
ATOM 710 O O . GLY A 1 90 ? -4.200 -14.528 9.378 1.00 56.78 90 GLY A O 1
ATOM 711 N N . ARG A 1 91 ? -2.450 -15.913 9.734 1.00 48.97 91 ARG A N 1
ATOM 712 C CA . ARG A 1 91 ? -2.967 -17.095 9.061 1.00 48.97 91 ARG A CA 1
ATOM 713 C C . ARG A 1 91 ? -3.072 -18.185 10.114 1.00 48.97 91 ARG A C 1
ATOM 715 O O . ARG A 1 91 ? -2.124 -18.254 10.927 1.00 48.97 91 ARG A O 1
#

Organism: Streptomyces showdoensis (NCBI:txid68268)

Radius of gyration: 16.66 Å; chains: 1; bounding box: 31×30×61 Å

pLDDT: mean 89.66, std 13.2, range [47.97, 98.44]